Protein AF-A0A1F4DFV3-F1 (afdb_monomer)

Radius of gyration: 14.47 Å; Cα contacts (8 Å, |Δi|>4): 248; chains: 1; bounding box: 34×30×38 Å

Structure (mmCIF, N/CA/C/O backbone):
data_AF-A0A1F4DFV3-F1
#
_entry.id   AF-A0A1F4DFV3-F1
#
loop_
_atom_site.group_PDB
_atom_site.id
_atom_site.type_symbol
_atom_site.label_atom_id
_atom_site.label_alt_id
_atom_site.label_comp_id
_atom_site.label_asym_id
_atom_site.label_entity_id
_atom_site.label_seq_id
_atom_site.pdbx_PDB_ins_code
_atom_site.Cartn_x
_atom_site.Cartn_y
_atom_site.Cartn_z
_atom_site.occupancy
_atom_site.B_iso_or_equiv
_atom_site.auth_seq_id
_atom_site.auth_comp_id
_atom_site.auth_asym_id
_atom_site.auth_atom_id
_atom_site.pdbx_PDB_model_num
ATOM 1 N N . MET A 1 1 ? -8.397 8.983 -7.793 1.00 93.19 1 MET A N 1
ATOM 2 C CA . MET A 1 1 ? -7.970 7.578 -7.999 1.00 93.19 1 MET A CA 1
ATOM 3 C C . MET A 1 1 ? -6.545 7.519 -8.526 1.00 93.19 1 MET A C 1
ATOM 5 O O . MET A 1 1 ? -6.200 8.272 -9.432 1.00 93.19 1 MET A O 1
ATOM 9 N N . ILE A 1 2 ? -5.737 6.624 -7.964 1.00 98.06 2 ILE A N 1
ATOM 10 C CA . ILE A 1 2 ? -4.334 6.375 -8.316 1.00 98.06 2 ILE A CA 1
ATOM 11 C C . ILE A 1 2 ? -4.264 5.627 -9.651 1.00 98.06 2 ILE A C 1
ATOM 13 O O . ILE A 1 2 ? -4.992 4.653 -9.854 1.00 98.06 2 ILE A O 1
ATOM 17 N N . ASP A 1 3 ? -3.371 6.045 -10.545 1.00 98.44 3 ASP A N 1
ATOM 18 C CA . ASP A 1 3 ? -3.024 5.293 -11.752 1.00 98.44 3 ASP A CA 1
ATOM 19 C C . ASP A 1 3 ? -1.628 4.64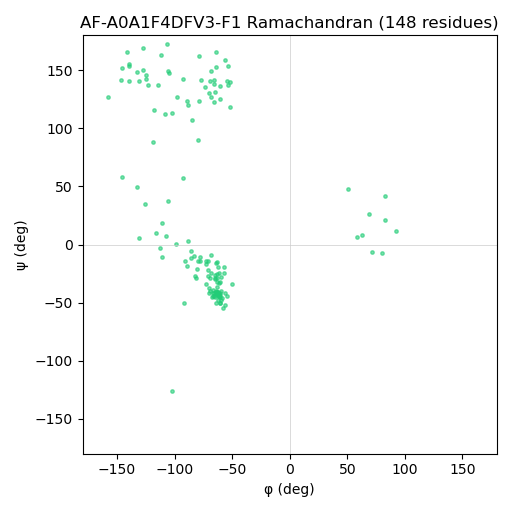8 -11.637 1.00 98.44 3 ASP A C 1
ATOM 21 O O . ASP A 1 3 ? -0.876 4.872 -10.683 1.00 98.44 3 ASP A O 1
ATOM 25 N N . LEU A 1 4 ? -1.264 3.812 -12.615 1.00 98.62 4 LEU A N 1
ATOM 26 C CA . LEU A 1 4 ? 0.045 3.148 -12.621 1.00 98.62 4 LEU A CA 1
ATOM 27 C C . LEU A 1 4 ? 1.209 4.143 -12.727 1.00 98.62 4 LEU A C 1
ATOM 29 O O . LEU A 1 4 ? 2.289 3.872 -12.206 1.00 98.62 4 LEU A O 1
ATOM 33 N N . LYS A 1 5 ? 1.001 5.299 -13.365 1.00 98.44 5 LYS A N 1
ATOM 34 C CA . LYS A 1 5 ? 2.032 6.330 -13.490 1.00 98.44 5 LYS A CA 1
ATOM 35 C C . LYS A 1 5 ? 2.345 6.944 -12.127 1.00 98.44 5 LYS A C 1
ATOM 37 O O . LYS A 1 5 ? 3.515 7.065 -11.772 1.00 98.44 5 LYS A O 1
ATOM 42 N N . ALA A 1 6 ? 1.321 7.276 -11.345 1.00 98.44 6 ALA A N 1
ATOM 43 C CA . ALA A 1 6 ? 1.463 7.735 -9.971 1.00 98.44 6 ALA A CA 1
ATOM 44 C C . ALA A 1 6 ? 2.128 6.662 -9.096 1.00 98.44 6 ALA A C 1
ATOM 46 O O . ALA A 1 6 ? 3.044 6.974 -8.341 1.00 98.44 6 ALA A O 1
ATOM 47 N N . PHE A 1 7 ? 1.729 5.394 -9.248 1.00 98.75 7 PHE A N 1
ATOM 48 C CA . PHE A 1 7 ? 2.315 4.277 -8.505 1.00 98.75 7 PHE A CA 1
ATOM 49 C C . PHE A 1 7 ? 3.817 4.087 -8.774 1.00 98.75 7 PHE A C 1
ATOM 51 O O . PHE A 1 7 ? 4.593 3.867 -7.841 1.00 98.75 7 PHE A O 1
ATOM 58 N N . TYR A 1 8 ? 4.251 4.157 -10.035 1.00 98.56 8 TYR A N 1
ATOM 59 C CA . TYR A 1 8 ? 5.663 3.985 -10.379 1.00 98.56 8 TYR A CA 1
ATOM 60 C C . TYR A 1 8 ? 6.501 5.251 -10.181 1.00 98.56 8 TYR A C 1
ATOM 62 O O . TYR A 1 8 ? 7.692 5.145 -9.884 1.00 98.56 8 TYR A O 1
ATOM 70 N N . ASN A 1 9 ? 5.894 6.432 -10.312 1.00 97.50 9 ASN A N 1
ATOM 71 C CA . ASN A 1 9 ? 6.527 7.733 -10.108 1.00 97.50 9 ASN A CA 1
ATOM 72 C C . ASN A 1 9 ? 7.856 7.894 -10.886 1.00 97.50 9 ASN A C 1
ATOM 74 O O . ASN A 1 9 ? 8.891 8.254 -10.321 1.00 97.50 9 ASN A O 1
ATOM 78 N N . GLY A 1 10 ? 7.856 7.542 -12.178 1.00 97.88 10 GLY A N 1
ATOM 79 C CA . GLY A 1 10 ? 9.009 7.642 -13.086 1.00 97.88 10 GLY A CA 1
ATOM 80 C C . GLY A 1 10 ? 10.038 6.508 -12.964 1.00 97.88 10 GLY A C 1
ATOM 81 O O . GLY A 1 10 ? 10.958 6.402 -13.784 1.00 97.88 10 GLY A O 1
ATOM 82 N N . ARG A 1 11 ? 9.904 5.622 -11.967 1.00 98.12 11 ARG A N 1
ATOM 83 C CA 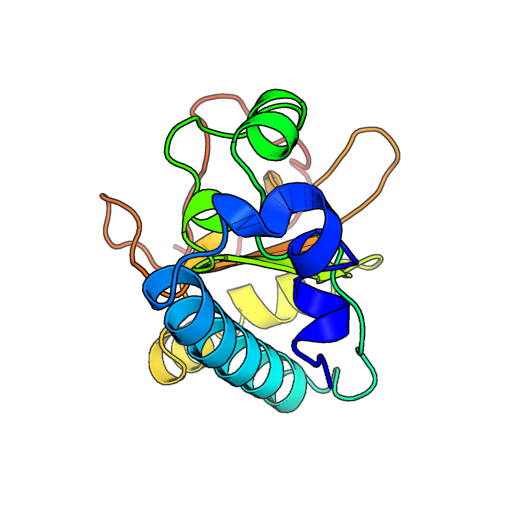. ARG A 1 11 ? 10.831 4.498 -11.745 1.00 98.12 11 ARG A CA 1
ATOM 84 C C . ARG A 1 11 ? 10.717 3.440 -12.841 1.00 98.12 11 ARG A C 1
ATOM 86 O O . ARG A 1 11 ? 11.704 2.776 -13.143 1.00 98.12 11 ARG A O 1
ATOM 93 N N . GLU A 1 12 ? 9.549 3.295 -13.457 1.00 97.81 12 GLU A N 1
ATOM 94 C CA . GLU A 1 12 ? 9.277 2.395 -14.580 1.00 97.81 12 GLU A CA 1
ATOM 95 C C . GLU A 1 12 ? 10.144 2.685 -15.812 1.00 97.81 12 GLU A C 1
ATOM 97 O O . GLU A 1 12 ? 10.459 1.776 -16.586 1.00 97.81 12 GLU A O 1
ATOM 102 N N . GLU A 1 13 ? 10.569 3.939 -15.974 1.00 97.44 13 GLU A N 1
ATOM 103 C CA . GLU A 1 13 ? 11.487 4.356 -17.029 1.00 97.44 13 GLU A CA 1
ATOM 104 C C . GLU A 1 13 ? 12.940 4.285 -16.559 1.00 97.44 13 GLU A C 1
ATOM 106 O O . GLU A 1 13 ? 13.763 3.650 -17.223 1.00 97.44 13 GLU A O 1
ATOM 111 N N . ALA A 1 14 ? 13.243 4.873 -15.396 1.00 98.00 14 ALA A N 1
ATOM 112 C CA . ALA A 1 14 ? 14.603 4.964 -14.861 1.00 98.00 14 ALA A CA 1
ATOM 113 C C . ALA A 1 14 ? 15.222 3.596 -14.507 1.00 98.00 14 ALA A C 1
ATOM 115 O O . ALA A 1 14 ? 16.434 3.424 -14.618 1.00 98.00 14 ALA A O 1
ATOM 116 N N . TYR A 1 15 ? 14.394 2.617 -14.128 1.00 97.94 15 TYR A N 1
ATOM 117 C CA . TYR A 1 15 ? 14.801 1.273 -13.699 1.00 97.94 15 TYR A CA 1
ATOM 118 C C . TYR A 1 15 ? 14.104 0.179 -14.517 1.00 97.94 15 TYR A C 1
ATOM 120 O O . TYR A 1 15 ? 13.771 -0.894 -14.012 1.00 97.94 15 TYR A O 1
ATOM 128 N N . ARG A 1 16 ? 13.861 0.441 -15.807 1.00 97.19 16 ARG A N 1
ATOM 129 C CA . ARG A 1 16 ? 13.109 -0.450 -16.710 1.00 97.19 16 ARG A CA 1
ATOM 130 C C . ARG A 1 16 ? 13.583 -1.909 -16.690 1.00 97.19 16 ARG A C 1
ATOM 132 O O . ARG A 1 16 ? 12.771 -2.814 -16.857 1.00 97.19 16 ARG A O 1
ATOM 139 N N . ASN A 1 17 ? 14.880 -2.141 -16.505 1.00 97.88 17 ASN A N 1
ATOM 140 C CA . ASN A 1 17 ? 15.495 -3.469 -16.439 1.00 97.88 17 ASN A CA 1
ATOM 141 C C . ASN A 1 17 ? 15.106 -4.272 -15.185 1.00 97.88 17 ASN A C 1
ATOM 143 O O . ASN A 1 17 ? 15.166 -5.498 -15.218 1.00 97.88 17 ASN A O 1
ATOM 147 N N . GLU A 1 18 ? 14.713 -3.609 -14.097 1.00 98.25 18 GLU A N 1
ATOM 148 C CA . GLU A 1 18 ? 14.202 -4.257 -12.883 1.00 98.25 18 GLU A CA 1
ATOM 149 C C . GLU A 1 18 ? 12.680 -4.462 -12.928 1.00 98.25 18 GLU A C 1
ATOM 151 O O . GLU A 1 18 ? 12.151 -5.291 -12.188 1.00 98.25 18 GLU A O 1
ATOM 156 N N . LEU A 1 19 ? 11.968 -3.745 -13.806 1.00 98.31 19 LEU A N 1
ATOM 157 C CA . LEU A 1 19 ? 10.517 -3.834 -13.938 1.00 98.31 19 LEU A CA 1
ATOM 158 C C . LEU A 1 19 ? 10.108 -5.064 -14.762 1.00 98.31 19 LEU A C 1
ATOM 160 O O . LEU A 1 19 ? 9.967 -5.015 -15.990 1.00 98.31 19 LEU A O 1
ATOM 164 N N . THR A 1 20 ? 9.897 -6.178 -14.067 1.00 98.56 20 THR A N 1
ATOM 165 C CA . THR A 1 20 ? 9.427 -7.439 -14.654 1.00 98.56 20 THR A CA 1
ATOM 166 C C . THR A 1 20 ? 7.920 -7.425 -14.915 1.00 98.56 20 THR A C 1
ATOM 168 O O . THR A 1 20 ? 7.170 -6.647 -14.326 1.00 98.56 20 THR A O 1
ATOM 171 N N . ASP A 1 21 ? 7.444 -8.344 -15.756 1.00 98.56 21 ASP A N 1
ATOM 172 C CA . ASP A 1 21 ? 6.003 -8.503 -15.999 1.00 98.56 21 ASP A CA 1
ATOM 173 C C . ASP A 1 21 ? 5.240 -8.959 -14.753 1.00 98.56 21 ASP A C 1
ATOM 175 O O . ASP A 1 21 ? 4.053 -8.682 -14.613 1.00 98.56 21 ASP A O 1
ATOM 179 N N . GLU A 1 22 ? 5.911 -9.647 -13.826 1.00 98.69 22 GLU A N 1
ATOM 180 C CA . GLU A 1 22 ? 5.318 -9.975 -12.532 1.00 98.69 22 GLU A CA 1
ATOM 181 C C . GLU A 1 22 ? 5.075 -8.719 -11.697 1.00 98.69 22 GLU A C 1
ATOM 183 O O . GLU A 1 22 ? 3.983 -8.558 -11.158 1.00 98.69 22 GLU A O 1
ATOM 188 N N . ILE A 1 23 ? 6.043 -7.800 -11.644 1.00 98.75 23 ILE A N 1
ATOM 189 C CA . ILE A 1 23 ? 5.877 -6.523 -10.943 1.00 98.75 23 ILE A CA 1
ATOM 190 C C . ILE A 1 23 ? 4.768 -5.692 -11.598 1.00 98.75 23 ILE A C 1
ATOM 192 O O . ILE A 1 23 ? 4.004 -5.055 -10.881 1.00 98.75 23 ILE A O 1
ATOM 196 N N . ARG A 1 24 ? 4.621 -5.731 -12.932 1.00 98.75 24 ARG A N 1
ATOM 197 C CA . ARG A 1 24 ? 3.501 -5.074 -13.635 1.00 98.75 24 ARG A CA 1
ATOM 198 C C . ARG A 1 24 ? 2.140 -5.614 -13.197 1.00 98.75 24 ARG A C 1
ATOM 200 O O . ARG A 1 24 ? 1.288 -4.837 -12.787 1.00 98.75 24 ARG A O 1
ATOM 207 N N . ARG A 1 25 ? 1.969 -6.939 -13.186 1.00 98.81 25 ARG A N 1
ATOM 208 C CA . ARG A 1 25 ? 0.724 -7.572 -12.714 1.00 98.81 25 ARG A CA 1
ATOM 209 C C . ARG A 1 25 ? 0.446 -7.289 -11.238 1.00 98.81 25 ARG A C 1
ATOM 211 O O . ARG A 1 25 ? -0.691 -7.031 -10.864 1.00 98.81 25 ARG A O 1
ATOM 218 N N . ASN A 1 26 ? 1.481 -7.332 -10.398 1.00 98.88 26 ASN A N 1
ATOM 219 C CA . ASN A 1 26 ? 1.338 -7.006 -8.981 1.00 98.88 26 ASN A CA 1
ATOM 220 C C . ASN A 1 26 ? 0.929 -5.533 -8.793 1.00 98.88 26 ASN A C 1
ATOM 222 O O . ASN A 1 26 ? 0.061 -5.263 -7.970 1.00 98.88 26 ASN A O 1
ATOM 226 N N . ALA A 1 27 ? 1.502 -4.612 -9.580 1.00 98.81 27 ALA A N 1
ATOM 227 C CA . ALA A 1 27 ? 1.165 -3.190 -9.557 1.00 98.81 27 ALA A CA 1
ATOM 228 C C . ALA A 1 27 ? -0.303 -2.941 -9.931 1.00 98.81 27 ALA A C 1
ATOM 230 O O . ALA A 1 27 ? -0.985 -2.182 -9.250 1.00 98.81 27 ALA A O 1
ATOM 231 N N . GLU A 1 28 ? -0.808 -3.608 -10.972 1.00 98.81 28 GLU A N 1
ATOM 232 C CA . GLU A 1 28 ? -2.225 -3.547 -11.350 1.00 98.81 28 GLU A CA 1
ATOM 233 C C . GLU A 1 28 ? -3.138 -4.011 -10.201 1.00 98.81 28 GLU A C 1
ATOM 235 O O . GLU A 1 28 ? -4.102 -3.320 -9.872 1.00 98.81 28 GLU A O 1
ATOM 240 N N . ASP A 1 29 ? -2.806 -5.132 -9.548 1.00 98.88 29 ASP A N 1
ATOM 241 C CA . ASP A 1 29 ? -3.580 -5.672 -8.419 1.00 98.88 29 ASP A CA 1
ATOM 242 C C . ASP A 1 29 ? -3.574 -4.735 -7.199 1.00 98.88 29 ASP A C 1
ATOM 244 O O . ASP A 1 29 ? -4.638 -4.402 -6.672 1.00 98.88 29 ASP A O 1
ATOM 248 N N . ILE A 1 30 ? -2.398 -4.267 -6.754 1.00 98.81 30 ILE A N 1
ATOM 249 C CA . ILE A 1 30 ? -2.319 -3.373 -5.587 1.00 98.81 30 ILE A CA 1
ATOM 250 C C . ILE A 1 30 ? -2.972 -2.018 -5.870 1.00 98.81 30 ILE A C 1
ATOM 252 O O . ILE A 1 30 ? -3.672 -1.512 -5.000 1.00 98.81 30 ILE A O 1
ATOM 256 N N . VAL A 1 31 ? -2.814 -1.444 -7.070 1.00 98.88 31 VAL A N 1
ATOM 257 C CA . VAL A 1 31 ? -3.449 -0.162 -7.419 1.00 98.88 31 VAL A CA 1
ATOM 258 C C . VAL A 1 31 ? -4.967 -0.306 -7.463 1.00 98.88 31 VAL A C 1
ATOM 260 O O . VAL A 1 31 ? -5.669 0.550 -6.927 1.00 98.88 31 VAL A O 1
ATOM 263 N N . ALA A 1 32 ? -5.496 -1.395 -8.031 1.00 98.81 32 ALA A N 1
ATOM 264 C CA . ALA A 1 32 ? -6.934 -1.654 -8.027 1.00 98.81 32 ALA A CA 1
ATOM 265 C C . ALA A 1 32 ? -7.492 -1.772 -6.597 1.00 98.81 32 ALA A C 1
ATOM 267 O O . ALA A 1 32 ? -8.501 -1.145 -6.273 1.00 98.81 32 ALA A O 1
ATOM 268 N N . LYS A 1 33 ? -6.809 -2.516 -5.719 1.00 98.88 33 LYS A N 1
ATOM 269 C CA . LYS A 1 33 ? -7.214 -2.699 -4.316 1.00 98.88 33 LYS A CA 1
ATOM 270 C C . LYS A 1 33 ? -7.069 -1.433 -3.475 1.00 98.88 33 LYS A C 1
ATOM 272 O O . LYS A 1 33 ? -7.949 -1.141 -2.673 1.00 98.88 33 LYS A O 1
ATOM 277 N N . ALA A 1 34 ? -5.997 -0.667 -3.665 1.00 98.75 34 ALA A N 1
ATOM 278 C CA . ALA A 1 34 ? -5.801 0.612 -2.988 1.00 98.75 34 ALA A CA 1
ATOM 279 C C . ALA A 1 34 ? -6.878 1.625 -3.395 1.00 98.75 34 ALA A C 1
ATOM 281 O O . ALA A 1 34 ? -7.429 2.319 -2.550 1.00 98.75 34 ALA A O 1
ATOM 282 N N . ASN A 1 35 ? -7.242 1.659 -4.676 1.00 98.81 35 ASN A N 1
ATOM 283 C CA . ASN A 1 35 ? -8.347 2.475 -5.161 1.00 98.81 35 ASN A CA 1
ATOM 284 C C . ASN A 1 35 ? -9.697 2.051 -4.559 1.00 98.81 35 ASN A C 1
ATOM 286 O O . ASN A 1 35 ? -10.478 2.911 -4.160 1.00 98.81 35 ASN A O 1
ATOM 290 N N . GLU A 1 36 ? -9.971 0.749 -4.451 1.00 98.81 36 GLU A N 1
ATOM 291 C CA . GLU A 1 36 ? -11.177 0.257 -3.771 1.00 98.81 36 GLU A CA 1
ATOM 292 C C . GLU A 1 36 ? -11.187 0.637 -2.281 1.00 98.81 36 GLU A C 1
ATOM 294 O O . GLU A 1 36 ? -12.217 1.076 -1.773 1.00 98.81 36 GLU A O 1
ATOM 299 N N . LEU A 1 37 ? -10.044 0.546 -1.591 1.00 98.75 37 LEU A N 1
ATOM 300 C CA . LEU A 1 37 ? -9.893 1.024 -0.213 1.00 98.75 37 LEU A CA 1
ATOM 301 C C . LEU A 1 37 ? -10.231 2.516 -0.098 1.00 98.75 37 LEU A C 1
ATOM 303 O O . LEU A 1 37 ? -11.099 2.884 0.691 1.00 98.75 37 LEU A O 1
ATOM 307 N N . LEU A 1 38 ? -9.582 3.360 -0.906 1.00 98.62 38 LEU A N 1
ATOM 308 C CA . LEU A 1 38 ? -9.802 4.808 -0.908 1.00 98.62 38 LEU A CA 1
ATOM 309 C C . LEU A 1 38 ? -11.273 5.141 -1.163 1.00 98.62 38 LEU A C 1
ATOM 311 O O . LEU A 1 38 ? -11.843 5.974 -0.468 1.00 98.62 38 LEU A O 1
ATOM 315 N N . LYS A 1 39 ? -11.916 4.437 -2.097 1.00 98.62 39 LYS A N 1
ATOM 316 C CA . LYS A 1 39 ? -13.344 4.589 -2.375 1.00 98.62 39 LYS A CA 1
ATOM 317 C C . LYS A 1 39 ? -14.214 4.259 -1.162 1.00 98.62 39 LYS A C 1
ATOM 319 O O . LYS A 1 39 ? -15.060 5.062 -0.784 1.00 98.62 39 LYS A O 1
ATOM 324 N N . ARG A 1 40 ? -14.009 3.104 -0.517 1.00 98.56 40 ARG A N 1
ATOM 325 C CA . ARG A 1 40 ? -14.787 2.718 0.679 1.00 98.56 40 ARG A CA 1
ATOM 326 C C . ARG A 1 40 ? -14.582 3.673 1.852 1.00 98.56 40 ARG A C 1
ATOM 328 O O . ARG A 1 40 ? -15.511 3.881 2.628 1.00 98.56 40 ARG A O 1
ATOM 335 N N . ALA A 1 41 ? -13.389 4.249 1.957 1.00 98.25 41 ALA A N 1
ATOM 336 C CA . ALA A 1 41 ? -13.038 5.209 2.990 1.00 98.25 41 ALA A CA 1
ATOM 337 C C . ALA A 1 41 ? -13.481 6.654 2.676 1.00 98.25 41 ALA A C 1
ATOM 339 O O . ALA A 1 41 ? -13.413 7.503 3.559 1.00 98.25 41 ALA A O 1
ATOM 340 N N . GLY A 1 42 ? -13.946 6.951 1.454 1.00 98.12 42 GLY A N 1
ATOM 341 C CA . GLY A 1 42 ? -14.352 8.301 1.039 1.00 98.12 42 GLY A CA 1
ATOM 342 C C . GLY A 1 42 ? -13.205 9.221 0.587 1.00 98.12 42 GLY A C 1
ATOM 343 O O . GLY A 1 42 ? -13.372 10.435 0.573 1.00 98.12 42 GLY A O 1
ATOM 344 N N . PHE A 1 43 ? -12.057 8.660 0.197 1.00 97.69 43 PHE A N 1
ATOM 345 C CA . PHE A 1 43 ? -10.837 9.357 -0.247 1.00 97.69 43 PHE A CA 1
ATOM 346 C C . PHE A 1 43 ? -10.625 9.260 -1.771 1.00 97.69 43 PHE A C 1
ATOM 348 O O . PHE A 1 43 ? -9.505 9.112 -2.259 1.00 97.69 43 PHE A O 1
ATOM 355 N N . GLU A 1 44 ? -11.703 9.317 -2.555 1.00 95.75 44 GLU A N 1
ATOM 356 C CA . GLU A 1 44 ? -11.676 9.121 -4.019 1.00 95.75 44 GLU A CA 1
ATOM 357 C C . GLU A 1 44 ? -10.821 10.167 -4.766 1.00 95.75 44 GLU A C 1
ATOM 359 O O . GLU A 1 44 ? -10.275 9.890 -5.846 1.00 95.75 44 GLU A O 1
ATOM 364 N N . ASP A 1 45 ? -10.646 11.342 -4.158 1.00 96.31 45 ASP A N 1
ATOM 365 C CA . ASP A 1 45 ? -9.836 12.446 -4.679 1.00 96.31 45 ASP A CA 1
ATOM 366 C C . ASP A 1 45 ? -8.322 12.177 -4.599 1.00 96.31 45 ASP A C 1
ATOM 368 O O . ASP A 1 45 ? -7.543 12.815 -5.311 1.00 96.31 45 ASP A O 1
ATOM 372 N N . VAL A 1 46 ? -7.879 11.193 -3.804 1.00 96.69 46 VAL A N 1
ATOM 373 C CA . VAL A 1 46 ? -6.465 10.798 -3.742 1.00 96.69 46 VAL A CA 1
ATOM 374 C C . VAL A 1 46 ? -6.040 10.193 -5.083 1.00 96.69 46 VAL A C 1
ATOM 376 O O . VAL A 1 46 ? -6.625 9.231 -5.596 1.00 96.69 46 VAL A O 1
ATOM 379 N N . CYS A 1 47 ? -5.011 10.780 -5.690 1.00 96.75 47 CYS A N 1
ATOM 380 C CA . CYS A 1 47 ? -4.487 10.386 -7.002 1.00 96.75 47 CYS A CA 1
ATOM 381 C C . CYS A 1 47 ? -2.962 10.198 -7.028 1.00 96.75 47 CYS A C 1
ATOM 383 O O . CYS A 1 47 ? -2.392 9.946 -8.088 1.00 96.75 47 CYS A O 1
ATOM 385 N N . SER A 1 48 ? -2.307 10.284 -5.870 1.00 97.25 48 SER A N 1
ATOM 386 C CA . SER A 1 48 ? -0.868 10.099 -5.687 1.00 97.25 48 SER A CA 1
ATOM 387 C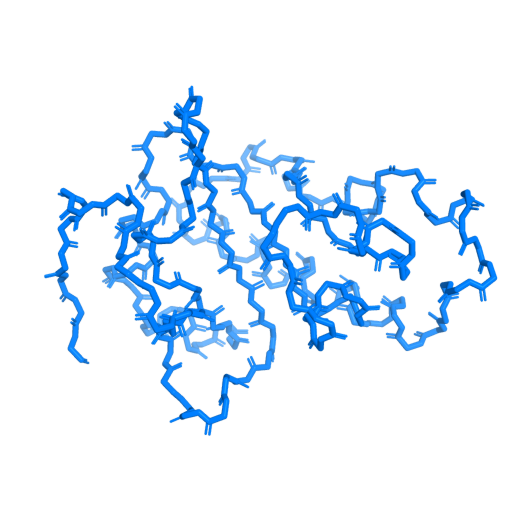 C . SER A 1 48 ? -0.577 9.065 -4.596 1.00 97.25 48 SER A C 1
ATOM 389 O O . SER A 1 48 ? -1.469 8.637 -3.865 1.00 97.25 48 SER A O 1
ATOM 391 N N . VAL A 1 49 ? 0.688 8.652 -4.507 1.00 98.12 49 VAL A N 1
ATOM 392 C CA . VAL A 1 49 ? 1.211 7.763 -3.462 1.00 98.12 49 VAL A CA 1
ATOM 393 C C . VAL A 1 49 ? 2.513 8.350 -2.920 1.00 98.12 49 VAL A C 1
ATOM 395 O O . VAL A 1 49 ? 3.265 8.959 -3.685 1.00 98.12 49 VAL A O 1
ATOM 398 N N . ASN A 1 50 ? 2.821 8.133 -1.641 1.00 96.94 50 ASN A N 1
ATOM 399 C CA . ASN A 1 50 ? 4.149 8.437 -1.094 1.00 96.94 50 ASN A CA 1
ATOM 400 C C . ASN A 1 50 ? 5.185 7.455 -1.662 1.00 96.94 50 ASN A C 1
ATOM 402 O O . ASN A 1 50 ? 6.310 7.829 -2.000 1.00 96.94 50 ASN A O 1
ATOM 406 N N . SER A 1 51 ? 4.799 6.185 -1.837 1.00 97.88 51 SER A N 1
ATOM 407 C CA . SER A 1 51 ? 5.651 5.179 -2.473 1.00 97.88 51 SER A CA 1
ATOM 408 C C . SER A 1 51 ? 4.858 4.005 -3.044 1.00 97.88 51 SER A C 1
ATOM 410 O O . SER A 1 51 ? 4.126 3.339 -2.324 1.00 97.88 51 SER A O 1
ATOM 412 N N . GLY A 1 52 ? 5.055 3.688 -4.326 1.00 98.50 52 GLY A N 1
ATOM 413 C CA . GLY A 1 52 ? 4.624 2.420 -4.9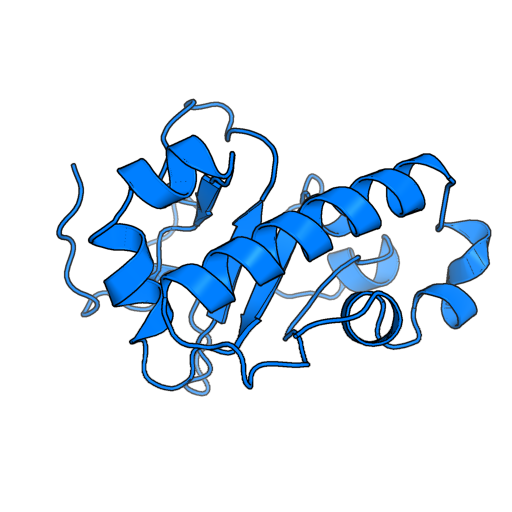27 1.00 98.50 52 GLY A CA 1
ATOM 414 C C . GLY A 1 52 ? 5.794 1.454 -5.096 1.00 98.50 52 GLY A C 1
ATOM 415 O O . GLY A 1 52 ? 6.532 1.188 -4.149 1.00 98.50 52 GLY A O 1
ATOM 416 N N . TRP A 1 53 ? 6.017 0.931 -6.302 1.00 98.75 53 TRP A N 1
ATOM 417 C CA . TRP A 1 53 ? 7.150 0.031 -6.555 1.00 98.75 53 TRP A CA 1
ATOM 418 C C . TRP A 1 53 ? 8.503 0.707 -6.278 1.00 98.75 53 TRP A C 1
ATOM 420 O O . TRP A 1 53 ? 8.745 1.852 -6.671 1.00 98.75 53 TRP A O 1
ATOM 430 N N . ARG A 1 54 ? 9.406 -0.021 -5.611 1.00 98.69 54 ARG A N 1
ATOM 431 C CA . ARG A 1 54 ? 10.777 0.418 -5.324 1.00 98.69 54 ARG A CA 1
ATOM 432 C C . ARG A 1 54 ? 11.769 -0.530 -6.010 1.00 98.69 54 ARG A C 1
ATOM 434 O O . ARG A 1 54 ? 11.835 -1.694 -5.630 1.00 98.69 54 ARG A O 1
ATOM 441 N N . PRO A 1 55 ? 12.574 -0.056 -6.975 1.00 98.19 55 PRO A N 1
ATOM 442 C CA . PRO A 1 55 ? 13.765 -0.767 -7.441 1.00 98.19 55 PRO A CA 1
ATOM 443 C C . PRO A 1 55 ? 14.724 -1.066 -6.284 1.00 98.19 55 PRO A C 1
ATOM 445 O O . PRO A 1 55 ? 14.700 -0.375 -5.260 1.00 98.19 55 PRO A O 1
ATOM 448 N N . ARG A 1 56 ? 15.616 -2.051 -6.441 1.00 97.69 56 ARG A N 1
ATOM 449 C CA . ARG A 1 56 ? 16.525 -2.494 -5.364 1.00 97.69 56 ARG A CA 1
ATOM 450 C C . ARG A 1 56 ? 17.345 -1.349 -4.782 1.00 97.69 56 ARG A C 1
ATOM 452 O O . ARG A 1 56 ? 17.447 -1.237 -3.562 1.00 97.69 56 ARG A O 1
ATOM 459 N N . GLN A 1 57 ? 17.894 -0.494 -5.644 1.00 97.44 57 GLN A N 1
ATOM 460 C CA . GLN A 1 57 ? 18.690 0.658 -5.221 1.00 97.44 57 GLN A CA 1
ATOM 461 C C . GLN A 1 57 ? 17.857 1.669 -4.420 1.00 97.44 57 GLN A C 1
ATOM 463 O O . GLN A 1 57 ? 18.318 2.164 -3.396 1.00 97.44 57 GLN A O 1
ATOM 468 N N . VAL A 1 58 ? 16.625 1.943 -4.857 1.00 97.81 58 VAL A N 1
ATOM 469 C CA . VAL A 1 58 ? 15.715 2.871 -4.168 1.00 97.81 58 VAL A CA 1
ATOM 470 C C . VAL A 1 58 ? 15.314 2.313 -2.805 1.00 97.81 58 VAL A C 1
ATOM 472 O O . VAL A 1 58 ? 15.363 3.031 -1.812 1.00 97.81 58 VAL A O 1
ATOM 475 N N . ASN A 1 59 ? 14.979 1.021 -2.730 1.00 98.06 59 ASN A N 1
ATOM 476 C CA . ASN A 1 59 ? 14.635 0.373 -1.467 1.00 98.06 59 ASN A CA 1
ATOM 477 C C . ASN A 1 59 ? 15.813 0.388 -0.483 1.00 98.06 59 ASN A C 1
ATOM 479 O O . ASN A 1 59 ? 15.614 0.692 0.682 1.00 98.06 59 ASN A O 1
ATOM 483 N N . ALA A 1 60 ? 17.036 0.109 -0.948 1.00 97.31 60 ALA A N 1
ATOM 484 C CA . ALA A 1 60 ? 18.234 0.141 -0.106 1.00 97.31 60 ALA A CA 1
ATOM 485 C C . ALA A 1 60 ? 18.565 1.545 0.433 1.00 97.31 60 ALA A C 1
ATOM 487 O O . ALA A 1 60 ? 19.156 1.661 1.502 1.00 97.31 60 ALA A O 1
ATOM 488 N N . ALA A 1 61 ? 18.190 2.596 -0.299 1.00 96.62 61 ALA A N 1
ATOM 489 C CA . ALA A 1 61 ? 18.338 3.982 0.133 1.00 96.62 61 ALA A CA 1
ATOM 490 C C . ALA A 1 61 ? 17.164 4.480 0.994 1.00 96.62 61 ALA A C 1
ATOM 492 O O . ALA A 1 61 ? 17.260 5.555 1.578 1.00 96.62 61 ALA A O 1
ATOM 493 N N . THR A 1 62 ? 16.058 3.731 1.063 1.00 94.00 62 THR A N 1
ATOM 494 C CA . THR A 1 62 ? 14.894 4.118 1.866 1.00 94.00 62 THR A CA 1
ATOM 495 C C . THR A 1 62 ? 15.159 3.785 3.339 1.00 94.00 62 THR A C 1
ATOM 497 O O . THR A 1 62 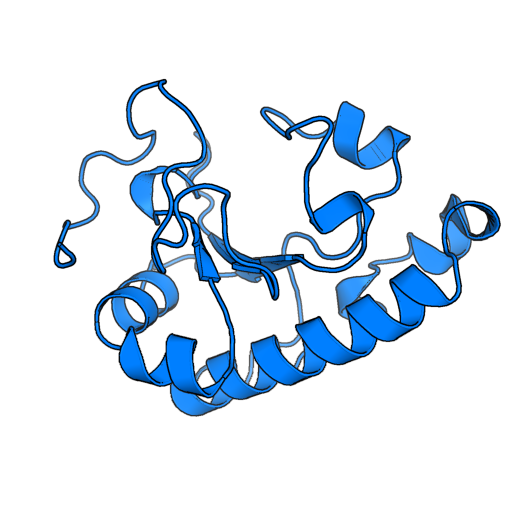? 15.421 2.617 3.648 1.00 94.00 62 THR A O 1
ATOM 500 N N . PRO A 1 63 ? 15.083 4.763 4.261 1.00 89.62 63 PRO A N 1
ATOM 501 C CA . PRO A 1 63 ? 15.306 4.522 5.683 1.00 89.62 63 PRO A CA 1
ATOM 502 C C . PRO A 1 63 ? 14.418 3.399 6.222 1.00 89.62 63 PRO A C 1
ATOM 504 O O . PRO A 1 63 ? 13.238 3.316 5.890 1.00 89.62 63 PRO A O 1
ATOM 507 N N . ASN A 1 64 ? 14.997 2.521 7.044 1.00 87.81 64 ASN A N 1
ATOM 508 C CA . ASN A 1 64 ? 14.310 1.407 7.714 1.00 87.81 64 ASN A CA 1
ATOM 509 C C . ASN A 1 64 ? 13.612 0.388 6.788 1.00 87.81 64 ASN A C 1
ATOM 511 O O . ASN A 1 64 ? 12.952 -0.531 7.275 1.00 87.81 64 ASN A O 1
ATOM 515 N N . ALA A 1 65 ? 13.773 0.489 5.465 1.00 92.44 65 ALA A N 1
ATOM 516 C CA . ALA A 1 65 ? 13.144 -0.438 4.539 1.00 92.44 65 ALA A CA 1
ATOM 517 C C . ALA A 1 65 ? 13.773 -1.835 4.634 1.00 92.44 65 ALA A C 1
ATOM 519 O O . ALA A 1 65 ? 14.988 -2.018 4.529 1.00 92.44 65 ALA A O 1
ATOM 520 N N . SER A 1 66 ? 12.924 -2.854 4.765 1.00 93.06 66 SER A N 1
ATOM 521 C CA . SER A 1 66 ? 13.371 -4.246 4.743 1.00 93.06 66 SER A CA 1
ATOM 522 C C . SER A 1 66 ? 13.942 -4.637 3.373 1.00 93.06 66 SER A C 1
ATOM 524 O O . SER A 1 66 ? 13.382 -4.305 2.323 1.00 93.06 66 SER A O 1
ATOM 526 N N . ALA A 1 67 ? 15.008 -5.444 3.376 1.00 94.12 67 ALA A N 1
ATOM 527 C CA . ALA A 1 67 ? 15.558 -6.076 2.173 1.00 94.12 67 ALA A CA 1
ATOM 528 C C . ALA A 1 67 ? 14.576 -7.054 1.494 1.00 94.12 67 ALA A C 1
ATOM 530 O O . ALA A 1 67 ? 14.782 -7.436 0.342 1.00 94.12 67 ALA A O 1
ATOM 531 N N . THR A 1 68 ? 13.514 -7.455 2.196 1.00 93.62 68 THR A N 1
ATOM 532 C CA . THR A 1 68 ? 12.429 -8.308 1.692 1.00 93.62 68 THR A CA 1
ATOM 533 C C . THR A 1 68 ? 11.102 -7.556 1.545 1.00 93.62 68 THR A C 1
ATOM 535 O O . THR A 1 68 ? 10.051 -8.188 1.464 1.00 93.62 68 THR A O 1
ATOM 538 N N . SER A 1 69 ? 11.130 -6.216 1.511 1.00 96.06 69 SER A N 1
ATOM 539 C CA . SER A 1 69 ? 9.931 -5.378 1.379 1.00 96.06 69 SER A CA 1
ATOM 540 C C . SER A 1 69 ? 9.078 -5.743 0.161 1.00 96.06 69 SER A C 1
ATOM 542 O O . SER A 1 69 ? 9.583 -5.964 -0.942 1.00 96.06 69 SER A O 1
ATOM 544 N N . HIS A 1 70 ? 7.757 -5.712 0.331 1.00 98.44 70 HIS A N 1
ATOM 545 C CA . HIS A 1 70 ? 6.811 -5.965 -0.753 1.00 98.44 70 HIS A CA 1
ATOM 546 C C . HIS A 1 70 ? 6.748 -4.840 -1.799 1.00 98.44 70 HIS A C 1
ATOM 548 O O . HIS A 1 70 ? 6.306 -5.097 -2.927 1.00 98.44 70 HIS A O 1
ATOM 554 N N . HIS A 1 71 ? 7.304 -3.657 -1.506 1.00 98.56 71 HIS A N 1
ATOM 555 C CA . HIS A 1 71 ? 7.533 -2.613 -2.510 1.00 98.56 71 HIS A CA 1
ATOM 556 C C . HIS A 1 71 ? 8.484 -3.068 -3.622 1.00 98.56 71 HIS A C 1
ATOM 558 O O . HIS A 1 71 ? 8.282 -2.682 -4.772 1.00 98.56 71 HIS A O 1
ATOM 564 N N . LEU A 1 72 ? 9.470 -3.928 -3.325 1.00 98.62 72 LEU A N 1
ATOM 565 C CA . LEU A 1 72 ? 10.390 -4.490 -4.330 1.00 98.62 72 LEU A CA 1
ATOM 566 C C . LEU A 1 72 ? 9.648 -5.296 -5.401 1.00 98.62 72 LEU A C 1
ATOM 568 O O . LEU A 1 72 ? 10.047 -5.337 -6.563 1.00 98.62 72 LEU A O 1
ATOM 572 N N . THR A 1 73 ? 8.551 -5.934 -4.995 1.00 98.62 73 THR A N 1
ATOM 573 C CA . THR A 1 73 ? 7.742 -6.820 -5.838 1.00 98.62 73 THR A CA 1
ATOM 574 C C . THR A 1 73 ? 6.496 -6.150 -6.414 1.00 98.62 73 THR A C 1
ATOM 576 O O . THR A 1 73 ? 5.731 -6.809 -7.111 1.00 98.62 73 THR A O 1
ATOM 579 N N . GLY A 1 74 ? 6.264 -4.865 -6.122 1.00 98.62 74 GLY A N 1
ATOM 580 C CA . GLY A 1 74 ? 5.052 -4.152 -6.539 1.00 98.62 74 GLY A CA 1
ATOM 581 C C . GLY A 1 74 ? 3.781 -4.631 -5.832 1.00 98.62 74 GLY A C 1
ATOM 582 O O . GLY A 1 74 ? 2.706 -4.533 -6.401 1.00 98.62 74 GLY A O 1
ATOM 583 N N . ARG A 1 75 ? 3.901 -5.191 -4.622 1.00 98.81 75 ARG A N 1
ATOM 584 C CA . ARG A 1 75 ? 2.781 -5.741 -3.832 1.00 98.81 75 ARG A CA 1
ATOM 585 C C . ARG A 1 75 ? 2.406 -4.887 -2.624 1.00 98.81 75 ARG A C 1
ATOM 587 O O . ARG A 1 75 ? 1.611 -5.334 -1.804 1.00 98.81 75 ARG A O 1
ATOM 594 N N . ALA A 1 76 ? 2.997 -3.703 -2.505 1.00 98.81 76 ALA A N 1
ATOM 595 C CA . ALA A 1 76 ? 2.732 -2.755 -1.437 1.00 98.81 76 ALA A CA 1
ATOM 596 C C . ALA A 1 76 ? 2.687 -1.322 -1.969 1.00 98.81 76 ALA A C 1
ATOM 598 O O . ALA A 1 76 ? 3.283 -1.023 -3.011 1.00 98.81 76 ALA A O 1
ATOM 599 N N . VAL A 1 77 ? 1.982 -0.463 -1.242 1.00 98.81 77 VAL A N 1
ATOM 600 C CA . VAL A 1 77 ? 1.859 0.966 -1.514 1.00 98.81 77 VAL A CA 1
ATOM 601 C C . VAL A 1 77 ? 1.740 1.738 -0.201 1.00 98.81 77 VAL A C 1
ATOM 603 O O . VAL A 1 77 ? 1.063 1.288 0.722 1.00 98.81 77 VAL A O 1
ATOM 606 N N . ASP A 1 78 ? 2.380 2.902 -0.154 1.00 98.62 78 ASP A N 1
ATOM 607 C CA . ASP A 1 78 ? 2.239 3.896 0.906 1.00 98.62 78 ASP A CA 1
ATOM 608 C C . ASP A 1 78 ? 1.325 5.015 0.395 1.00 98.62 78 ASP A C 1
ATOM 610 O O . ASP A 1 78 ? 1.669 5.724 -0.559 1.00 98.62 78 ASP A O 1
ATOM 614 N N . LEU A 1 79 ? 0.145 5.138 0.997 1.00 98.50 79 LEU A N 1
ATOM 615 C CA . LEU A 1 79 ? -0.871 6.135 0.667 1.00 98.50 79 LEU A CA 1
ATOM 616 C C . LEU A 1 79 ? -0.711 7.381 1.549 1.00 98.50 79 LEU A C 1
ATOM 618 O O . LEU A 1 79 ? -0.438 7.217 2.739 1.00 98.50 79 LEU A O 1
ATOM 622 N N . PRO A 1 80 ? -0.934 8.595 1.016 1.00 96.75 80 PRO A N 1
ATOM 623 C CA . PRO A 1 80 ? -0.871 9.813 1.818 1.00 96.75 80 PRO A CA 1
ATOM 624 C C . PRO A 1 80 ? -1.972 9.821 2.878 1.00 96.75 80 PRO A C 1
ATOM 626 O O . PRO A 1 80 ? -3.135 9.577 2.561 1.00 96.75 80 PRO A O 1
ATOM 629 N N . ASP A 1 81 ? -1.600 10.120 4.122 1.00 96.25 81 ASP A N 1
ATOM 630 C CA . ASP A 1 81 ? -2.529 10.184 5.256 1.00 96.25 81 ASP A CA 1
ATOM 631 C C . ASP A 1 81 ? -2.123 11.282 6.262 1.00 96.25 81 ASP A C 1
ATOM 633 O O . ASP A 1 81 ? -1.857 10.989 7.428 1.00 96.25 81 ASP A O 1
ATOM 637 N N . PRO A 1 82 ? -2.021 12.554 5.826 1.00 93.12 82 PRO A N 1
ATOM 638 C CA . PRO A 1 82 ? -1.407 13.633 6.608 1.00 93.12 82 PRO A CA 1
ATOM 639 C C . PRO A 1 82 ? -2.117 13.942 7.934 1.00 93.12 82 PRO A C 1
ATOM 641 O O . PRO A 1 82 ? -1.521 14.562 8.808 1.00 93.12 82 PRO A O 1
ATOM 644 N N . ASP A 1 83 ? -3.379 13.545 8.089 1.00 92.62 83 ASP A N 1
ATOM 645 C CA . ASP A 1 83 ? -4.192 13.790 9.283 1.00 92.62 83 ASP A CA 1
ATOM 646 C C . ASP A 1 83 ? -4.603 12.503 10.014 1.00 92.62 83 ASP A C 1
ATOM 648 O O . ASP A 1 83 ? -5.428 12.556 10.930 1.00 92.62 83 ASP A O 1
ATOM 652 N N . ARG A 1 84 ? -4.023 11.353 9.633 1.00 93.88 84 ARG A N 1
ATOM 653 C CA . ARG A 1 84 ? -4.280 10.033 10.231 1.00 93.88 84 ARG A CA 1
ATOM 654 C C . ARG A 1 84 ? -5.714 9.518 10.082 1.00 93.88 84 ARG A C 1
ATOM 656 O O . ARG A 1 84 ? -6.070 8.502 10.694 1.00 93.88 84 ARG A O 1
ATOM 663 N N . THR A 1 85 ? -6.559 10.188 9.303 1.00 96.38 85 THR A N 1
ATOM 664 C CA . THR A 1 85 ? -7.970 9.817 9.177 1.00 96.38 85 THR A CA 1
ATOM 665 C C . THR A 1 85 ? -8.155 8.544 8.356 1.00 96.38 85 THR A C 1
ATOM 667 O O . THR A 1 85 ? -9.016 7.726 8.700 1.00 96.38 85 THR A O 1
ATOM 670 N N . LEU A 1 86 ? -7.315 8.304 7.341 1.00 97.81 86 LEU A N 1
ATOM 671 C CA . LEU A 1 86 ? -7.345 7.062 6.571 1.00 97.81 86 LEU A CA 1
ATOM 672 C C . LEU A 1 86 ? -6.841 5.887 7.414 1.00 97.81 86 LEU A C 1
ATOM 674 O O . LEU A 1 86 ? -7.459 4.821 7.394 1.00 97.81 86 LEU A O 1
ATOM 678 N N . ALA A 1 87 ? -5.772 6.067 8.195 1.00 97.38 87 ALA A N 1
ATOM 679 C CA . ALA A 1 87 ? -5.295 5.053 9.131 1.00 97.38 87 ALA A CA 1
ATOM 680 C C . ALA A 1 87 ? -6.371 4.691 10.162 1.00 97.38 87 ALA A C 1
ATOM 682 O O . ALA A 1 87 ? -6.651 3.507 10.362 1.00 97.38 87 ALA A O 1
ATOM 683 N N . ALA A 1 88 ? -7.009 5.694 10.776 1.00 97.00 88 ALA A N 1
ATOM 684 C CA . ALA A 1 88 ? -8.086 5.493 11.744 1.00 97.00 88 ALA A CA 1
ATOM 685 C C . ALA A 1 88 ? -9.281 4.747 11.127 1.00 97.00 88 ALA A C 1
ATOM 687 O O . ALA A 1 88 ? -9.821 3.824 11.744 1.00 97.00 88 ALA A O 1
ATOM 688 N N . TRP A 1 89 ? -9.660 5.091 9.891 1.00 97.94 89 TRP A N 1
ATOM 689 C CA . TRP A 1 89 ? -10.697 4.367 9.161 1.00 97.94 89 TRP A CA 1
ATOM 690 C C . TRP A 1 89 ? -10.292 2.910 8.924 1.00 97.94 89 TRP A C 1
ATOM 692 O O . TRP A 1 89 ? -11.064 2.005 9.234 1.00 97.94 89 TRP A O 1
ATOM 702 N N . CYS A 1 90 ? -9.073 2.661 8.442 1.00 98.19 90 CYS A N 1
ATOM 703 C CA . CYS A 1 90 ? -8.582 1.316 8.153 1.00 98.19 90 CYS A CA 1
ATOM 704 C C . CYS A 1 90 ? -8.658 0.398 9.377 1.00 98.19 90 CYS A C 1
ATOM 706 O O . CYS A 1 90 ? -9.234 -0.687 9.307 1.00 98.19 90 CYS A O 1
ATOM 708 N N . VAL A 1 91 ? -8.111 0.834 10.514 1.00 97.38 91 VAL A N 1
ATOM 709 C CA . VAL A 1 91 ? -8.093 0.010 11.731 1.00 97.38 91 VAL A CA 1
ATOM 710 C C . VAL A 1 91 ? -9.474 -0.147 12.374 1.00 97.38 91 VAL A C 1
ATOM 712 O O . VAL A 1 91 ? -9.707 -1.125 13.079 1.00 97.38 91 VAL A O 1
ATOM 715 N N . GLY A 1 92 ? -10.409 0.767 12.092 1.00 97.44 92 GLY A N 1
ATOM 716 C CA . GLY A 1 92 ? -11.821 0.637 12.457 1.00 97.44 92 GLY A CA 1
ATOM 717 C C . GLY A 1 92 ? -12.645 -0.266 11.527 1.00 97.44 92 GLY A C 1
ATOM 718 O O . GLY A 1 92 ? -13.749 -0.646 11.904 1.00 97.44 92 GLY A O 1
ATOM 719 N N . ASN A 1 93 ? -12.127 -0.623 10.343 1.00 97.75 93 ASN A N 1
ATOM 720 C CA . ASN A 1 93 ? -12.838 -1.355 9.282 1.00 97.75 93 ASN A CA 1
ATOM 721 C C . ASN A 1 93 ? -11.986 -2.524 8.729 1.00 97.75 93 ASN A C 1
ATOM 723 O O . ASN A 1 93 ? -11.771 -2.674 7.521 1.00 97.75 93 ASN A O 1
ATOM 727 N N . LEU A 1 94 ? -11.444 -3.360 9.625 1.00 97.81 94 LEU A N 1
ATOM 728 C CA . LEU A 1 94 ? -10.566 -4.487 9.258 1.00 97.81 94 LEU A CA 1
ATOM 729 C C . LEU A 1 94 ? -11.257 -5.563 8.404 1.00 97.81 94 LEU A C 1
ATOM 731 O O . LEU A 1 94 ? -10.589 -6.285 7.659 1.00 97.81 94 LEU A O 1
ATOM 735 N N . ASP A 1 95 ? -12.575 -5.683 8.514 1.00 98.00 95 ASP A N 1
ATOM 736 C CA . ASP A 1 95 ? -13.424 -6.520 7.670 1.00 98.00 95 ASP A CA 1
ATOM 737 C C . ASP A 1 95 ? -13.413 -6.037 6.215 1.00 98.00 95 ASP A C 1
ATOM 739 O O . ASP A 1 95 ? -13.163 -6.838 5.314 1.00 98.00 95 ASP A O 1
ATOM 743 N N . ALA A 1 96 ? -13.539 -4.728 5.979 1.00 98.50 96 ALA A N 1
ATOM 744 C CA . ALA A 1 96 ? -13.426 -4.152 4.641 1.00 98.50 96 ALA A CA 1
ATOM 745 C C . ALA A 1 96 ? -12.041 -4.418 4.027 1.00 98.50 96 ALA A C 1
ATOM 747 O O . ALA A 1 96 ? -11.943 -4.842 2.875 1.00 98.50 96 ALA A O 1
ATOM 748 N N . LEU A 1 97 ? -10.962 -4.253 4.801 1.00 98.50 97 LEU A N 1
ATOM 749 C CA . LEU A 1 97 ? -9.607 -4.624 4.363 1.00 98.50 97 LEU A CA 1
ATOM 750 C C . LEU A 1 97 ? -9.505 -6.118 4.021 1.00 98.50 97 LEU A C 1
ATOM 752 O O . LEU A 1 97 ? -8.853 -6.491 3.043 1.00 98.50 97 LEU A O 1
ATOM 756 N N . ALA A 1 98 ? -10.150 -6.986 4.804 1.00 98.38 98 ALA A N 1
ATOM 757 C CA . ALA A 1 98 ? -10.163 -8.419 4.547 1.00 98.38 98 ALA A CA 1
ATOM 758 C C . ALA A 1 98 ? -10.911 -8.786 3.260 1.00 98.38 98 ALA A C 1
ATOM 760 O O . ALA A 1 98 ? -10.404 -9.611 2.501 1.00 98.38 98 ALA A O 1
ATOM 761 N N . GLU A 1 99 ? -12.054 -8.153 2.994 1.00 98.62 99 GLU A N 1
ATOM 762 C CA . GLU A 1 99 ? -12.825 -8.329 1.759 1.00 98.62 99 GLU A CA 1
ATOM 763 C C . GLU A 1 99 ? -12.051 -7.879 0.516 1.00 98.62 99 GLU A C 1
ATOM 765 O O . GLU A 1 99 ? -12.074 -8.563 -0.506 1.00 98.62 99 GLU A O 1
ATOM 770 N N . ILE A 1 100 ? -11.333 -6.755 0.606 1.00 98.69 100 ILE A N 1
ATOM 771 C CA . ILE A 1 100 ? -10.480 -6.257 -0.485 1.00 98.69 100 ILE A CA 1
ATOM 772 C C . ILE A 1 100 ? -9.241 -7.157 -0.664 1.00 98.69 100 ILE A C 1
ATOM 774 O O . ILE A 1 100 ? -8.681 -7.268 -1.758 1.00 98.69 100 ILE A O 1
ATOM 778 N N . GLY A 1 101 ? -8.804 -7.825 0.406 1.00 98.56 101 GLY A N 1
ATOM 779 C CA . GLY A 1 101 ? -7.589 -8.636 0.422 1.00 98.56 101 GLY A CA 1
ATOM 780 C C . GLY A 1 101 ? -6.326 -7.806 0.656 1.00 98.56 101 GLY A C 1
ATOM 781 O O . GLY A 1 101 ? -5.310 -8.040 0.000 1.00 98.56 101 GLY A O 1
ATOM 782 N N . LEU A 1 102 ? -6.393 -6.841 1.578 1.00 98.81 102 LEU A N 1
ATOM 783 C CA . LEU A 1 102 ? -5.287 -5.963 1.970 1.00 98.81 102 LEU A CA 1
ATOM 784 C C . LEU A 1 102 ? -4.861 -6.194 3.414 1.00 98.81 102 LEU A C 1
ATOM 786 O O . LEU A 1 102 ? -5.696 -6.324 4.302 1.00 98.81 102 LEU A O 1
ATOM 790 N N . TRP A 1 103 ? -3.561 -6.217 3.659 1.00 98.69 103 TRP A N 1
ATOM 791 C CA . TRP A 1 103 ? -2.962 -6.154 4.991 1.00 98.69 103 TRP A CA 1
ATOM 792 C C . TRP A 1 103 ? -2.382 -4.769 5.203 1.00 98.69 103 TRP A C 1
ATOM 794 O O . TRP A 1 103 ? -1.927 -4.159 4.240 1.00 98.69 103 TRP A O 1
ATOM 804 N N . ILE A 1 104 ? -2.405 -4.293 6.442 1.00 98.44 104 ILE A N 1
ATOM 805 C CA . ILE A 1 104 ? -2.000 -2.937 6.800 1.00 98.44 104 ILE A CA 1
ATOM 806 C C . ILE A 1 104 ? -0.882 -2.979 7.841 1.00 98.44 104 ILE A C 1
ATOM 808 O O . ILE A 1 104 ? -0.926 -3.780 8.779 1.00 98.44 104 ILE A O 1
ATOM 812 N N . GLU A 1 105 ? 0.131 -2.137 7.664 1.00 97.56 105 GLU A N 1
ATOM 813 C CA . GLU A 1 105 ? 1.135 -1.909 8.703 1.00 97.56 105 GLU A CA 1
ATOM 814 C C . GLU A 1 105 ? 0.498 -1.149 9.870 1.00 97.56 105 GLU A C 1
ATOM 816 O O . GLU A 1 105 ? -0.324 -0.261 9.667 1.00 97.56 105 GLU A O 1
ATOM 821 N N . ASP A 1 106 ? 0.854 -1.500 11.100 1.00 96.19 106 ASP A N 1
ATOM 822 C CA . ASP A 1 106 ? 0.415 -0.788 12.297 1.00 96.19 106 ASP A CA 1
ATOM 823 C C . ASP A 1 106 ? 0.707 0.724 12.152 1.00 96.19 106 ASP A C 1
ATOM 825 O O . ASP A 1 106 ? 1.881 1.090 12.031 1.00 96.19 106 ASP A O 1
ATOM 829 N N . PRO A 1 107 ? -0.317 1.610 12.175 1.00 96.12 107 PRO A N 1
ATOM 830 C CA . PRO A 1 107 ? -0.129 3.040 11.903 1.00 96.12 107 PRO A CA 1
ATOM 831 C C . PRO A 1 107 ? 0.883 3.746 12.814 1.00 96.12 107 PRO A C 1
ATOM 833 O O . PRO A 1 107 ? 1.426 4.794 12.464 1.00 96.12 107 PRO A O 1
ATOM 836 N N . ARG A 1 108 ? 1.194 3.150 13.970 1.00 94.50 108 ARG A N 1
ATOM 837 C CA . ARG A 1 108 ? 2.209 3.647 14.904 1.00 94.50 108 ARG A CA 1
ATOM 838 C C . ARG A 1 108 ? 3.650 3.558 14.377 1.00 94.50 108 ARG A C 1
ATOM 840 O O . ARG A 1 108 ? 4.553 4.070 15.034 1.00 94.50 108 ARG A O 1
ATOM 847 N N . TRP A 1 109 ? 3.882 2.894 13.239 1.00 94.00 109 TRP A N 1
ATOM 848 C CA . TRP A 1 109 ? 5.180 2.834 12.545 1.00 94.00 109 TRP A CA 1
ATOM 849 C C . TRP A 1 109 ? 5.206 3.595 11.216 1.00 94.00 109 TRP A C 1
ATOM 851 O O . TRP A 1 109 ? 6.287 3.818 10.672 1.00 94.00 109 TRP A O 1
ATOM 861 N N . THR A 1 110 ? 4.057 4.043 10.706 1.00 94.38 110 THR A N 1
ATOM 862 C CA . THR A 1 110 ? 3.971 4.787 9.442 1.00 94.38 110 THR A CA 1
ATOM 863 C C . THR A 1 110 ? 4.026 6.296 9.685 1.00 94.38 110 THR A C 1
ATOM 865 O O . THR A 1 110 ? 3.095 7.043 9.379 1.00 94.38 110 THR A O 1
ATOM 868 N N . TYR A 1 111 ? 5.109 6.710 10.339 1.00 88.75 111 TYR A N 1
ATOM 869 C CA . TYR A 1 111 ? 5.420 8.070 10.774 1.00 88.75 111 TYR A CA 1
ATOM 870 C C . TYR A 1 111 ? 6.898 8.347 10.542 1.00 88.75 111 TYR A C 1
ATOM 872 O O . TYR A 1 111 ? 7.727 7.478 10.843 1.00 88.75 111 TYR A O 1
ATOM 880 N N . ASP A 1 112 ? 7.232 9.554 10.099 1.00 83.81 112 ASP A N 1
ATOM 881 C CA . ASP A 1 112 ? 8.597 10.064 10.175 1.00 83.81 112 ASP A CA 1
ATOM 882 C C . ASP A 1 112 ? 8.745 11.221 11.171 1.00 83.81 112 ASP A C 1
ATOM 884 O O . ASP A 1 112 ? 7.781 11.835 11.616 1.00 83.81 112 ASP A O 1
ATOM 888 N N . GLU A 1 113 ? 9.989 11.510 11.553 1.00 78.38 113 GLU A N 1
ATOM 889 C CA . GLU A 1 113 ? 10.311 12.537 12.552 1.00 78.38 113 GLU A CA 1
ATOM 890 C C . GLU A 1 113 ? 9.933 13.963 12.110 1.00 78.38 113 GLU A C 1
ATOM 892 O O . GLU A 1 113 ? 9.872 14.861 12.953 1.00 78.38 113 GLU A O 1
ATOM 897 N N . GLU A 1 114 ? 9.677 14.176 10.815 1.00 82.12 114 GLU A N 1
ATOM 898 C CA . GLU A 1 114 ? 9.256 15.459 10.243 1.00 82.12 114 GLU A CA 1
ATOM 899 C C . GLU A 1 114 ? 7.732 15.655 10.314 1.00 82.12 114 GLU A C 1
ATOM 901 O O . GLU A 1 114 ? 7.235 16.753 10.051 1.00 82.12 114 GLU A O 1
ATOM 906 N N . 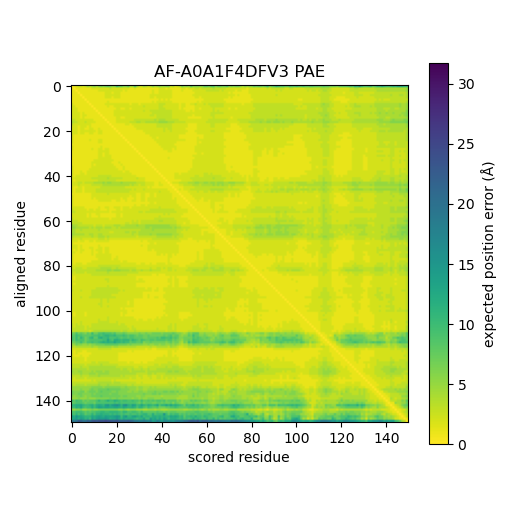GLY A 1 115 ? 6.998 14.631 10.756 1.00 78.88 115 GLY A N 1
ATOM 907 C CA . GLY A 1 115 ? 5.552 14.666 10.911 1.00 78.88 115 GLY A CA 1
ATOM 908 C C . GLY A 1 115 ? 4.790 14.165 9.688 1.00 78.88 115 GLY A C 1
ATOM 909 O O . GLY A 1 115 ? 3.577 14.367 9.619 1.00 78.88 115 GLY A O 1
ATOM 910 N N . GLU A 1 116 ? 5.459 13.534 8.717 1.00 86.75 116 GLU A N 1
ATOM 911 C CA . GLU A 1 116 ? 4.760 12.884 7.616 1.00 86.75 116 GLU A CA 1
ATOM 912 C C . GLU A 1 116 ? 4.165 11.548 8.064 1.00 86.75 116 GLU A C 1
ATOM 914 O O . GLU A 1 116 ? 4.744 10.762 8.820 1.00 86.75 116 GLU A O 1
ATOM 919 N N . HIS A 1 117 ? 2.971 11.285 7.548 1.00 92.44 117 HIS A N 1
ATOM 920 C CA . HIS A 1 117 ? 2.160 10.129 7.875 1.00 92.44 117 HIS A CA 1
ATOM 921 C C . HIS A 1 117 ? 1.687 9.458 6.589 1.00 92.44 117 HIS A C 1
ATOM 923 O O . HIS A 1 117 ? 1.303 10.121 5.618 1.00 92.44 117 HIS A O 1
ATOM 929 N N . TRP A 1 118 ? 1.673 8.129 6.593 1.00 96.94 118 TRP A N 1
ATOM 930 C CA . TRP A 1 118 ? 1.141 7.345 5.483 1.00 96.94 118 TRP A CA 1
ATOM 931 C C . TRP A 1 118 ? 0.378 6.119 5.973 1.00 96.94 118 TRP A C 1
ATOM 933 O O . TRP A 1 118 ? 0.492 5.692 7.123 1.00 96.94 118 TRP A O 1
ATOM 943 N N . VAL A 1 119 ? -0.391 5.520 5.072 1.00 98.31 119 VAL A N 1
ATOM 944 C CA . VAL A 1 119 ? -0.981 4.194 5.253 1.00 98.31 119 VAL A CA 1
ATOM 945 C C . VAL A 1 119 ? -0.254 3.220 4.344 1.00 98.31 119 VAL A C 1
ATOM 947 O O . VAL A 1 119 ? -0.358 3.303 3.121 1.00 98.31 119 VAL A O 1
ATOM 950 N N . HIS A 1 120 ? 0.484 2.291 4.945 1.00 98.44 120 HIS A N 1
ATOM 951 C CA . HIS A 1 120 ? 1.122 1.203 4.217 1.00 98.44 120 HIS A CA 1
ATOM 952 C C . HIS A 1 120 ? 0.164 0.019 4.104 1.00 98.44 120 HIS A C 1
ATOM 954 O O . HIS A 1 120 ? -0.230 -0.566 5.118 1.00 98.44 120 HIS A O 1
ATOM 960 N N . VAL A 1 121 ? -0.173 -0.377 2.877 1.00 98.75 121 VAL A N 1
ATOM 961 C CA . VAL A 1 121 ? -0.956 -1.591 2.615 1.00 98.75 121 VAL A CA 1
ATOM 962 C C . VAL A 1 121 ? -0.274 -2.508 1.610 1.00 98.75 121 VAL A C 1
ATOM 964 O O . VAL A 1 121 ? 0.423 -2.060 0.700 1.00 98.75 121 VAL A O 1
ATOM 967 N N . GLN A 1 122 ? -0.515 -3.811 1.749 1.00 98.81 122 GLN A N 1
ATOM 968 C CA . GLN A 1 122 ? 0.052 -4.847 0.888 1.00 98.81 122 GLN A CA 1
ATOM 969 C C . GLN A 1 122 ? -0.957 -5.951 0.550 1.00 98.81 122 GLN A C 1
ATOM 971 O O . GLN A 1 122 ? -1.877 -6.230 1.318 1.00 98.81 122 GLN A O 1
ATOM 976 N N . THR A 1 123 ? -0.776 -6.617 -0.594 1.00 98.75 123 THR A N 1
ATOM 977 C CA . THR A 1 123 ? -1.695 -7.667 -1.093 1.00 98.75 123 THR A CA 1
ATOM 978 C C . THR A 1 123 ? -1.374 -9.076 -0.598 1.00 98.75 123 THR A C 1
ATOM 980 O O . THR A 1 123 ? -2.026 -10.045 -0.990 1.00 98.75 123 THR A O 1
ATOM 983 N N . VAL A 1 124 ? -0.364 -9.209 0.260 1.00 97.88 124 VAL A N 1
ATOM 984 C CA . VAL A 1 124 ? 0.096 -10.483 0.821 1.00 97.88 124 VAL A CA 1
ATOM 985 C C . VAL A 1 124 ? 0.103 -10.422 2.348 1.00 97.88 124 VAL A C 1
ATOM 987 O O . VAL A 1 124 ? 0.397 -9.366 2.904 1.00 97.88 124 VAL A O 1
ATOM 990 N N . PRO A 1 125 ? -0.197 -11.525 3.053 1.00 97.12 125 PRO A N 1
ATOM 991 C CA . PRO A 1 125 ? -0.136 -11.540 4.507 1.00 97.12 125 PRO A CA 1
ATOM 992 C C . PRO A 1 125 ? 1.306 -11.422 5.021 1.00 97.12 125 PRO A C 1
ATOM 994 O O . PRO A 1 125 ? 2.223 -11.955 4.388 1.00 97.12 125 PRO A O 1
ATOM 997 N N . PRO A 1 126 ? 1.524 -10.812 6.201 1.00 94.88 126 PRO A N 1
ATOM 998 C CA . PRO A 1 126 ? 2.778 -10.978 6.930 1.00 94.88 126 PRO A CA 1
ATOM 999 C C . PRO A 1 126 ? 2.944 -12.447 7.350 1.00 94.88 126 PRO A C 1
ATOM 1001 O O . PRO A 1 126 ? 1.973 -13.205 7.406 1.00 94.88 126 PRO A O 1
ATOM 1004 N N . GLY A 1 127 ? 4.150 -12.849 7.759 1.00 92.06 127 GLY A N 1
ATOM 1005 C CA . GLY A 1 127 ? 4.396 -14.218 8.241 1.00 92.06 127 GLY A CA 1
ATOM 1006 C C . GLY A 1 127 ? 3.516 -14.639 9.431 1.00 92.06 127 GLY A C 1
ATOM 1007 O O . GLY A 1 127 ? 3.250 -15.822 9.611 1.00 92.06 127 GLY A O 1
ATOM 1008 N N . SER A 1 128 ? 3.017 -13.678 10.217 1.00 92.69 128 SER A N 1
ATOM 1009 C CA . SER A 1 128 ? 2.078 -13.914 11.323 1.00 92.69 128 SER A CA 1
ATOM 1010 C C . SER A 1 128 ? 0.626 -14.138 10.880 1.00 92.69 128 SER A C 1
ATOM 1012 O O . SER A 1 128 ? -0.200 -14.533 11.699 1.00 92.69 128 SER A O 1
ATOM 1014 N N . GLY A 1 129 ? 0.283 -13.821 9.628 1.00 93.69 129 GLY A N 1
ATOM 1015 C CA . GLY A 1 129 ? -1.085 -13.828 9.105 1.00 93.69 129 GLY A CA 1
ATOM 1016 C C . GLY A 1 129 ? -1.998 -12.708 9.627 1.00 93.69 129 GLY A C 1
ATOM 1017 O O . GLY A 1 129 ? -3.112 -12.563 9.122 1.00 93.69 129 GLY A O 1
ATOM 1018 N N . ARG A 1 130 ? -1.557 -11.899 10.602 1.00 95.62 130 ARG A N 1
ATOM 1019 C CA . ARG A 1 130 ? -2.367 -10.821 11.198 1.00 95.62 130 ARG A CA 1
ATOM 1020 C C . ARG A 1 130 ? -2.672 -9.728 10.181 1.00 95.62 130 ARG A C 1
ATOM 1022 O O . ARG A 1 130 ? -1.780 -9.331 9.443 1.00 95.62 130 ARG A O 1
ATOM 1029 N N . ARG A 1 131 ? -3.912 -9.223 10.184 1.00 96.75 131 ARG A N 1
ATOM 1030 C CA . ARG A 1 131 ? -4.373 -8.157 9.276 1.00 96.75 131 ARG A CA 1
ATOM 1031 C C . ARG A 1 131 ? -3.612 -6.847 9.484 1.00 96.75 131 ARG A C 1
ATOM 1033 O O . ARG A 1 131 ? -3.199 -6.249 8.496 1.00 96.75 131 ARG A O 1
ATOM 1040 N N . VAL A 1 132 ? -3.422 -6.465 10.748 1.00 97.62 132 VAL A N 1
ATOM 1041 C CA . VAL A 1 132 ? -2.539 -5.372 11.166 1.00 97.62 132 VAL A CA 1
ATOM 1042 C C . VAL A 1 132 ? -1.207 -5.968 11.607 1.00 97.62 132 VAL A C 1
ATOM 1044 O O . VAL A 1 132 ? -1.192 -6.886 12.438 1.00 97.62 132 VAL A O 1
ATOM 1047 N N . PHE A 1 133 ? -0.096 -5.493 11.050 1.00 95.56 133 PHE A N 1
ATOM 1048 C CA . PHE A 1 133 ? 1.225 -6.049 11.337 1.00 95.56 133 PHE A CA 1
ATOM 1049 C C . PHE A 1 133 ? 2.218 -5.013 11.837 1.00 95.56 133 PHE A C 1
ATOM 1051 O O . PHE A 1 133 ? 2.271 -3.890 11.361 1.00 95.56 133 PHE A O 1
ATOM 1058 N N . VAL A 1 134 ? 3.046 -5.434 12.788 1.00 93.50 134 VAL A N 1
ATOM 1059 C CA . VAL A 1 134 ? 4.142 -4.625 13.314 1.00 93.50 134 VAL A CA 1
ATOM 1060 C C . VAL A 1 134 ? 5.389 -4.897 12.461 1.00 93.50 134 VAL A C 1
ATOM 1062 O O . VAL A 1 134 ? 5.777 -6.066 12.345 1.00 93.50 134 VAL A O 1
ATOM 1065 N N . PRO A 1 135 ? 6.019 -3.872 11.859 1.00 91.44 135 PRO A N 1
ATOM 1066 C CA . PRO A 1 135 ? 7.119 -4.058 10.907 1.00 91.44 135 PRO A CA 1
ATOM 1067 C C . PRO A 1 135 ? 8.474 -4.302 11.586 1.00 91.44 135 PRO A C 1
ATOM 1069 O O . PRO A 1 135 ? 9.393 -4.838 10.967 1.00 91.44 135 PRO A O 1
ATOM 1072 N N . SER A 1 136 ? 8.618 -3.914 12.858 1.00 88.62 136 SER A N 1
ATOM 1073 C CA . SER A 1 136 ? 9.884 -3.936 13.593 1.00 88.62 136 SER A CA 1
ATOM 1074 C C . SER A 1 136 ? 9.679 -4.256 15.073 1.00 88.62 136 SER A C 1
ATOM 1076 O O . SER A 1 136 ? 8.648 -3.944 15.654 1.00 88.62 136 SER A O 1
ATOM 1078 N N . ALA A 1 137 ? 10.689 -4.852 15.708 1.00 87.88 137 ALA A N 1
ATOM 1079 C CA . ALA A 1 137 ? 10.712 -5.032 17.162 1.00 87.88 137 ALA A CA 1
ATOM 1080 C C . ALA A 1 137 ? 11.091 -3.745 17.925 1.00 87.88 137 ALA A C 1
ATOM 1082 O O . ALA A 1 137 ? 10.995 -3.717 19.152 1.00 87.88 137 ALA A O 1
ATOM 1083 N N . ALA A 1 138 ? 11.553 -2.703 17.223 1.00 89.12 138 ALA A N 1
ATOM 1084 C CA . ALA A 1 138 ? 11.777 -1.388 17.815 1.00 89.12 138 ALA A CA 1
ATOM 1085 C C . ALA A 1 138 ? 10.445 -0.782 18.297 1.00 89.12 138 ALA A C 1
ATOM 1087 O O . ALA A 1 138 ? 9.409 -1.113 17.721 1.00 89.12 138 ALA A O 1
ATOM 1088 N N . PRO A 1 139 ? 10.447 0.097 19.315 1.00 89.31 139 PRO A N 1
ATOM 1089 C CA . PRO A 1 139 ? 9.241 0.802 19.740 1.00 89.31 139 PRO A CA 1
ATOM 1090 C C . PRO A 1 139 ? 8.547 1.538 18.585 1.00 89.31 139 PRO A C 1
ATOM 1092 O O . PRO A 1 139 ? 9.198 1.933 17.618 1.00 89.31 139 PRO A O 1
ATOM 1095 N N . ALA A 1 140 ? 7.234 1.727 18.721 1.00 90.00 140 ALA A N 1
ATOM 1096 C CA . ALA A 1 140 ? 6.444 2.582 17.841 1.00 90.00 140 ALA A CA 1
ATOM 1097 C C . ALA A 1 140 ? 7.063 3.983 17.729 1.00 90.00 140 ALA A C 1
ATOM 1099 O O . ALA A 1 140 ? 7.518 4.531 18.736 1.00 90.00 140 ALA A O 1
ATOM 1100 N N . THR A 1 141 ? 7.056 4.550 16.524 1.00 87.38 141 THR A N 1
ATOM 1101 C CA . THR A 1 141 ? 7.538 5.914 16.270 1.00 87.38 141 THR A CA 1
ATOM 1102 C C . THR A 1 141 ? 6.477 6.960 16.609 1.00 87.38 141 THR A C 1
ATOM 1104 O O . THR A 1 141 ? 6.823 8.059 17.026 1.00 87.38 141 THR A O 1
ATOM 1107 N N . ASP A 1 142 ? 5.200 6.582 16.538 1.00 86.88 142 ASP A N 1
ATOM 1108 C CA . ASP A 1 142 ? 4.053 7.367 16.992 1.00 86.88 142 ASP A CA 1
ATOM 1109 C C . ASP A 1 142 ? 3.317 6.590 18.103 1.00 86.88 142 ASP A C 1
ATOM 1111 O O . ASP A 1 142 ? 2.443 5.764 17.822 1.00 86.88 142 ASP A O 1
ATOM 1115 N N . PRO A 1 143 ? 3.708 6.756 19.381 1.00 74.06 143 PRO A N 1
ATOM 1116 C CA . PRO A 1 143 ? 3.094 6.025 20.487 1.00 74.06 143 PRO A CA 1
ATOM 1117 C C . PRO A 1 143 ? 1.682 6.516 20.836 1.00 74.06 143 PRO A C 1
ATOM 1119 O O . PRO A 1 143 ? 0.975 5.809 21.557 1.00 74.06 143 PRO A O 1
ATOM 1122 N N . ASP A 1 144 ? 1.279 7.691 20.346 1.00 84.00 144 ASP A N 1
ATOM 1123 C CA . ASP A 1 144 ? 0.029 8.349 20.728 1.00 84.00 144 ASP A CA 1
ATOM 1124 C C . ASP A 1 144 ? -1.146 7.973 19.812 1.00 84.00 144 ASP A C 1
ATOM 1126 O O . ASP A 1 144 ? -2.307 8.170 20.187 1.00 84.00 144 ASP A O 1
ATOM 1130 N N . PHE A 1 145 ? -0.885 7.370 18.643 1.00 89.12 145 PHE A N 1
ATOM 1131 C CA . PHE A 1 145 ? -1.954 6.835 17.800 1.00 89.12 145 PHE A CA 1
ATOM 1132 C C . PHE A 1 145 ? -2.740 5.736 18.552 1.00 89.12 145 PHE A C 1
ATOM 1134 O O . PHE A 1 145 ? -2.156 4.751 19.028 1.00 89.12 145 PHE A O 1
ATOM 1141 N N . PRO A 1 146 ? -4.079 5.858 18.660 1.00 88.12 146 PRO A N 1
ATOM 1142 C CA . PRO A 1 146 ? -4.880 4.983 19.504 1.00 88.12 146 PRO A CA 1
ATOM 1143 C C . PRO A 1 146 ? -4.912 3.555 18.959 1.00 88.12 146 PRO A C 1
ATOM 1145 O O . PRO A 1 146 ? -5.310 3.312 17.822 1.00 88.12 146 PRO A O 1
ATOM 1148 N N . VAL A 1 147 ? -4.561 2.587 19.805 1.00 87.00 147 VAL A N 1
ATOM 1149 C CA . VAL A 1 147 ? -4.663 1.162 19.470 1.00 87.00 147 VAL A CA 1
ATOM 1150 C C . VAL A 1 147 ? -6.079 0.678 19.755 1.00 87.00 147 VAL A C 1
ATOM 1152 O O . VAL A 1 147 ? -6.472 0.516 20.909 1.00 87.00 147 VAL A O 1
ATOM 1155 N N . THR A 1 148 ? -6.847 0.443 18.695 1.00 85.06 148 THR A N 1
ATOM 1156 C CA . THR A 1 148 ? -8.250 -0.006 18.766 1.00 85.06 148 THR A CA 1
ATOM 1157 C C . THR A 1 148 ? -8.463 -1.427 18.238 1.00 85.06 148 THR A C 1
ATOM 1159 O O . THR A 1 148 ? -9.571 -1.953 18.324 1.00 85.06 14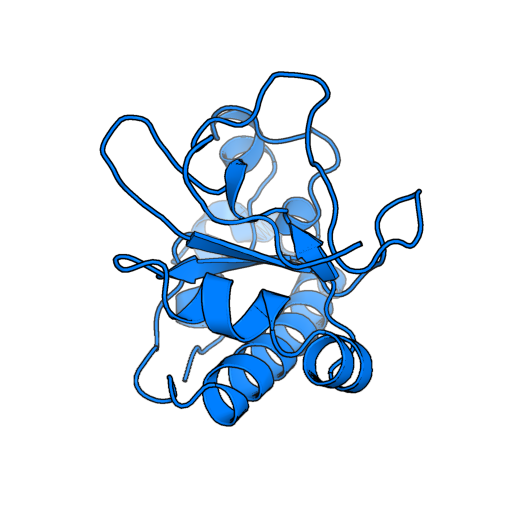8 THR A O 1
ATOM 1162 N N . TRP A 1 149 ? -7.408 -2.064 17.725 1.00 83.88 149 TRP A N 1
ATOM 1163 C CA . TRP A 1 149 ? -7.414 -3.424 17.186 1.00 83.88 149 TRP A CA 1
ATOM 1164 C C . TRP A 1 149 ? -6.721 -4.403 18.144 1.00 83.88 149 TRP A C 1
ATOM 1166 O O . TRP A 1 149 ? -5.792 -4.031 18.864 1.00 83.88 149 TRP A O 1
ATOM 1176 N N . ALA A 1 150 ? -7.172 -5.660 18.141 1.00 62.00 150 ALA A N 1
ATOM 1177 C CA . ALA A 1 150 ? -6.625 -6.764 18.934 1.00 62.00 150 ALA A CA 1
ATOM 1178 C C . ALA A 1 150 ? -6.316 -7.976 18.045 1.00 62.00 150 ALA A C 1
ATOM 1180 O O . ALA A 1 150 ? -7.137 -8.268 17.146 1.00 62.00 150 ALA A O 1
#

Secondary structure (DSSP, 8-state):
---HHHHHTTHHHHTTTT--HHHHHHHHHHHHHHHHHHHHHT-TT----SB----HHHHHHSTT--TT-GGGGT-EEEEE-TTSHHHHHHHH-HHHHHHHT-EEE-GGGSB-TTS-BEEEEESS--TT--SEE---SSPPS-TTS-----

Foldseek 3Di:
D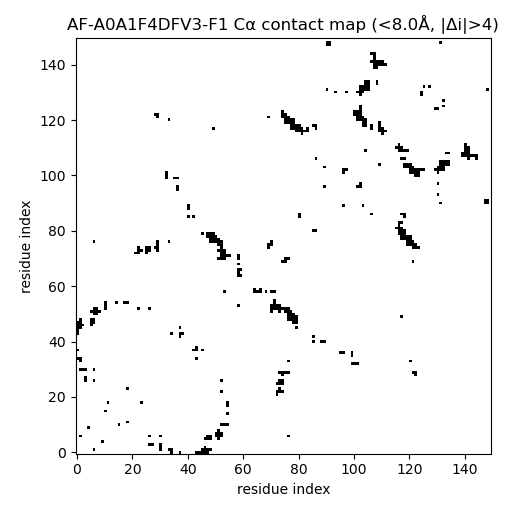EDLCQQCVCVCPVVVVLDDVQLVVLLVLQVVLVCLLCVVLVNNVFHHFPHFADDQVRQVVDPPRDNPDCSVRRFKTWGFDLPCSSVVVCQVCLVSCVVSQKAWENQLAQADPVSGGTIMIGNDADPVNDSYDHSDPDDRNRPPPDDPHD

pLDDT: mean 95.38, std 5.44, range [62.0, 98.88]

Mean predicted aligned error: 2.8 Å

Sequence (150 aa):
MIDLKAFYNGREEAYRNELTDEIRRNAEDIVAKANELLKRAGFEDVCSVNSGWRPRQVNAATPNASATSHHLTGRAVDLPDPDRTLAAWCVGNLDALAEIGLWIEDPRWTYDEEGEHWVHVQTVPPGSGRRVFVPSAAPATDPDFPVTWA

Solvent-accessible surface area (backbone atoms only — not comparable to full-atom values): 8459 Å² total; per-residue (Å²): 74,54,49,72,64,42,34,34,65,64,42,64,69,79,42,42,92,74,61,44,73,64,32,52,55,29,36,54,53,39,44,55,43,50,40,51,49,30,48,76,73,70,44,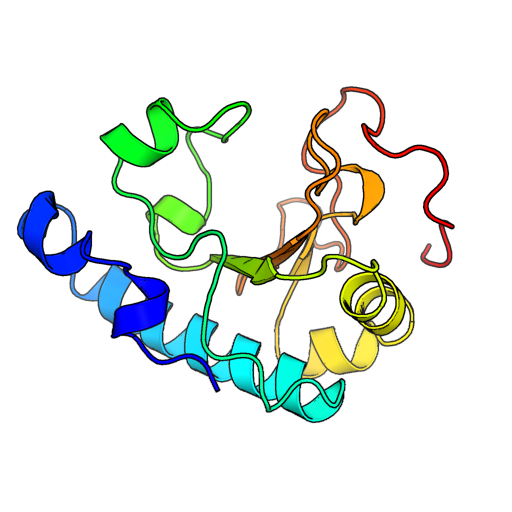50,83,49,42,63,46,78,37,27,49,27,56,71,70,57,38,74,70,38,84,93,51,57,98,80,40,46,26,63,50,14,32,24,38,27,35,75,20,80,80,47,58,59,46,53,48,46,63,74,36,56,65,60,33,54,75,68,48,44,26,34,52,41,61,32,61,36,51,49,98,88,65,52,32,36,39,42,37,24,62,60,71,53,98,84,61,47,56,65,34,79,94,61,93,64,80,60,74,37,78,80,62,81,85,83,72,135